Protein AF-A0A8X6JIN6-F1 (afdb_monomer)

pLDDT: mean 81.56, std 18.39, range [46.5, 97.88]

Mean predicted aligned error: 9.0 Å

InterPro domains:
  IPR000277 Cys/Met metabolism, pyridoxal phosphate-dependent enzyme [PF01053] (43-89)
  IPR015421 Pyridoxal phosphate-dependent transferase, major domain [G3DSA:3.40.640.10] (3-90)
  IPR015424 Pyridoxal phosphate-dependent transferase [SSF53383] (4-90)

Foldseek 3Di:
DQDDLVVLLPPWLDDPVPCVPPDDDLDPDPPDPDRDPDDPCPQVSVFRSVCSNVVHPTGHDDPDPVRVVVVVVVVDDPPDDDDDDPDDDD

Secondary structure (DSSP, 8-state):
-PPPHHHHHHHTT--TTTTTS---------SSS------TTHHHHHHHHHHHHTT-S-----SSHHHHHHHHHTT--TT------SS---

Organism: Trichonephila clavata (NCBI:txid2740835)

Structure (mmCIF, N/CA/C/O backbone):
data_AF-A0A8X6JIN6-F1
#
_entry.id   AF-A0A8X6JIN6-F1
#
loop_
_atom_site.group_PDB
_atom_site.id
_atom_site.type_symbol
_atom_site.label_atom_id
_atom_site.label_alt_id
_atom_site.label_comp_id
_atom_site.label_asym_id
_atom_site.label_entity_id
_atom_site.label_seq_id
_atom_site.pdbx_PDB_ins_code
_atom_site.Cartn_x
_atom_site.Cartn_y
_atom_site.Cartn_z
_atom_site.occupancy
_atom_site.B_iso_or_equiv
_atom_site.auth_seq_id
_atom_site.auth_comp_id
_atom_site.auth_asym_id
_atom_site.auth_atom_id
_atom_site.pdbx_PDB_model_num
ATOM 1 N N . MET A 1 1 ? -17.104 -6.190 15.525 1.00 60.56 1 MET A N 1
ATOM 2 C CA . MET A 1 1 ? -18.000 -5.162 14.964 1.00 60.56 1 MET A CA 1
ATOM 3 C C . MET A 1 1 ? -17.247 -4.541 13.810 1.00 60.56 1 MET A C 1
ATOM 5 O O . MET A 1 1 ? -16.106 -4.150 14.020 1.00 60.56 1 MET A O 1
ATOM 9 N N . GLU A 1 2 ? -17.800 -4.580 12.605 1.00 80.31 2 GLU A N 1
ATOM 10 C CA . GLU A 1 2 ? -17.169 -3.957 11.441 1.00 80.31 2 GLU A CA 1
ATOM 11 C C . GLU A 1 2 ? -17.597 -2.489 11.409 1.00 80.31 2 GLU A C 1
ATOM 13 O O . GLU A 1 2 ? -18.788 -2.193 11.471 1.00 80.31 2 GLU A O 1
ATOM 18 N N . PHE A 1 3 ? -16.627 -1.578 11.430 1.00 88.94 3 PHE A N 1
ATOM 19 C CA . PHE A 1 3 ? -16.889 -0.141 11.387 1.00 88.94 3 PHE A CA 1
ATOM 20 C C . PHE A 1 3 ? -17.020 0.331 9.938 1.00 88.94 3 PHE 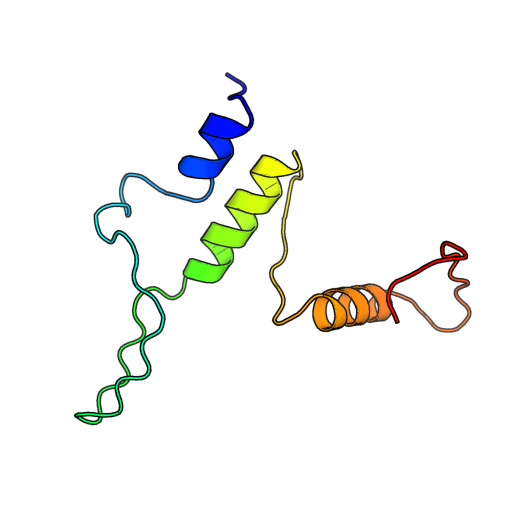A C 1
ATOM 22 O O . PHE A 1 3 ? -16.333 -0.193 9.058 1.00 88.94 3 PHE A O 1
ATOM 29 N N . GLU A 1 4 ? -17.854 1.343 9.700 1.00 93.94 4 GLU A N 1
ATOM 30 C CA . GLU A 1 4 ? -18.008 1.971 8.384 1.00 93.94 4 GLU A CA 1
ATOM 31 C C . GLU A 1 4 ? -16.744 2.734 7.955 1.00 93.94 4 GLU A C 1
ATOM 33 O O . GLU A 1 4 ? -15.908 3.105 8.786 1.00 93.94 4 GLU A O 1
ATOM 38 N N . PHE A 1 5 ? -16.611 2.980 6.646 1.00 95.19 5 PHE A N 1
ATOM 39 C CA . PHE A 1 5 ? -15.437 3.620 6.040 1.00 95.19 5 PHE A CA 1
ATOM 40 C C . PHE A 1 5 ? -15.052 4.930 6.739 1.00 95.19 5 PHE A C 1
ATOM 42 O O . PHE A 1 5 ? -13.893 5.112 7.100 1.00 95.19 5 PHE A O 1
ATOM 49 N N . GLU A 1 6 ? -16.025 5.807 6.996 1.00 96.19 6 GLU A N 1
ATOM 50 C CA . GLU A 1 6 ? -15.807 7.118 7.623 1.00 96.19 6 GLU A CA 1
ATOM 51 C C . GLU A 1 6 ? -15.175 6.995 9.015 1.00 96.19 6 GLU A C 1
ATOM 53 O O . GLU A 1 6 ? -14.239 7.717 9.354 1.00 96.19 6 GLU A O 1
ATOM 58 N N . THR A 1 7 ? -15.628 6.017 9.807 1.00 94.38 7 THR A N 1
ATOM 59 C CA . THR A 1 7 ? -15.063 5.745 11.137 1.00 94.38 7 THR A CA 1
ATOM 60 C C . THR A 1 7 ? -13.628 5.238 11.017 1.00 94.38 7 THR A C 1
ATOM 62 O O . THR A 1 7 ? -12.741 5.663 11.760 1.00 94.38 7 THR A O 1
ATOM 65 N N . ARG A 1 8 ? -13.370 4.342 10.058 1.00 92.94 8 ARG A N 1
ATOM 66 C CA . ARG A 1 8 ? -12.025 3.806 9.824 1.00 92.94 8 ARG A CA 1
ATOM 67 C C . ARG A 1 8 ? -11.068 4.888 9.321 1.00 92.94 8 ARG A C 1
ATOM 69 O O . ARG A 1 8 ? -9.928 4.909 9.772 1.00 92.94 8 ARG A O 1
ATOM 76 N N . ALA A 1 9 ? -11.516 5.814 8.478 1.00 91.81 9 ALA A N 1
ATOM 77 C CA . ALA A 1 9 ? -10.679 6.888 7.935 1.00 91.81 9 ALA A CA 1
ATOM 78 C C . ALA A 1 9 ? -10.092 7.804 9.016 1.00 91.81 9 ALA A C 1
ATOM 80 O O . ALA A 1 9 ? -8.994 8.324 8.846 1.00 91.81 9 ALA A O 1
ATOM 81 N N . VAL A 1 10 ? -10.801 7.969 10.136 1.00 89.75 10 VAL A N 1
ATOM 82 C CA . VAL A 1 10 ? -10.362 8.826 11.246 1.00 89.75 10 VAL A CA 1
ATOM 83 C C . VAL A 1 10 ? -9.603 8.044 12.319 1.00 89.75 10 VAL A C 1
ATOM 85 O O . VAL A 1 10 ? -8.682 8.579 12.932 1.00 89.75 10 VAL A O 1
ATOM 88 N N . HIS A 1 11 ? -9.986 6.791 12.577 1.00 87.81 11 HIS A N 1
ATOM 89 C CA . HIS A 1 11 ? -9.513 6.061 13.758 1.00 87.81 11 HIS A CA 1
ATOM 90 C C . HIS A 1 11 ? -8.580 4.886 13.461 1.00 87.81 11 HIS A C 1
ATOM 92 O O . HIS A 1 11 ? -7.927 4.387 14.377 1.00 87.81 11 HIS A O 1
ATOM 98 N N . SER A 1 12 ? -8.518 4.398 12.222 1.00 87.19 12 SER A N 1
ATOM 99 C CA . SER A 1 12 ? -7.680 3.240 11.906 1.00 87.19 12 SER A CA 1
ATOM 100 C C . SER A 1 12 ? -6.196 3.607 11.835 1.00 87.19 12 SER A C 1
ATOM 102 O O . SER A 1 12 ? -5.822 4.704 11.438 1.00 87.19 12 SER A O 1
ATOM 104 N N . GLY A 1 13 ? -5.336 2.680 12.265 1.00 80.62 13 GLY A N 1
ATOM 105 C CA . GLY A 1 13 ? -3.887 2.900 12.341 1.00 80.62 13 GLY A CA 1
ATOM 106 C C . GLY A 1 13 ? -3.418 3.669 13.581 1.00 80.62 13 GLY A C 1
ATOM 107 O O . GLY A 1 13 ? -2.244 3.556 13.935 1.00 80.62 13 GLY A O 1
ATOM 108 N N . GLU A 1 14 ? -4.322 4.353 14.282 1.00 80.12 14 GLU A N 1
ATOM 109 C CA . GLU A 1 14 ? -4.045 5.039 15.543 1.00 80.12 14 GLU A CA 1
ATOM 110 C C . GLU A 1 14 ? -4.215 4.104 16.748 1.00 80.12 14 GLU A C 1
ATOM 112 O O . GLU A 1 14 ? -5.168 3.328 16.836 1.00 80.12 14 GLU A O 1
ATOM 117 N N . ASP A 1 15 ? -3.298 4.196 17.712 1.00 71.44 15 ASP A N 1
ATOM 118 C CA . ASP A 1 15 ? -3.441 3.545 19.016 1.00 71.44 15 ASP A CA 1
ATOM 119 C C . ASP A 1 15 ? -3.791 4.616 20.064 1.00 71.44 15 ASP A C 1
ATOM 121 O O . ASP A 1 15 ? -2.954 5.489 20.336 1.00 71.44 15 ASP A O 1
ATOM 125 N N . PRO A 1 16 ? -4.984 4.557 20.691 1.00 67.19 16 PRO A N 1
ATOM 126 C CA . PRO A 1 16 ? -5.422 5.508 21.710 1.00 67.19 16 PRO A CA 1
ATOM 127 C C . PRO A 1 16 ? -4.422 5.698 22.855 1.00 67.19 16 PRO A C 1
ATOM 129 O O . PRO A 1 16 ? -4.311 6.805 23.384 1.00 67.19 16 PRO A O 1
ATOM 132 N N . SER A 1 17 ? -3.660 4.658 23.213 1.00 66.50 17 SER A N 1
ATOM 133 C CA . SER A 1 17 ? -2.639 4.721 24.268 1.00 66.50 17 SER A CA 1
ATOM 134 C C . SER A 1 17 ? -1.435 5.591 23.878 1.00 66.50 17 SER A C 1
ATOM 136 O O . SER A 1 17 ? -0.807 6.208 24.738 1.00 66.50 17 SER A O 1
ATOM 138 N N . THR A 1 18 ? -1.176 5.719 22.574 1.00 61.75 18 THR A N 1
ATOM 139 C CA . THR A 1 18 ? -0.122 6.561 21.982 1.00 61.75 18 THR A CA 1
ATOM 140 C C . THR A 1 18 ? -0.649 7.900 21.448 1.00 61.75 18 THR A C 1
ATOM 142 O O . THR A 1 18 ? 0.130 8.809 21.162 1.00 61.75 18 THR A O 1
ATOM 145 N N . SER A 1 19 ? -1.977 8.054 21.374 1.00 53.34 19 SER A N 1
ATOM 146 C CA . SER A 1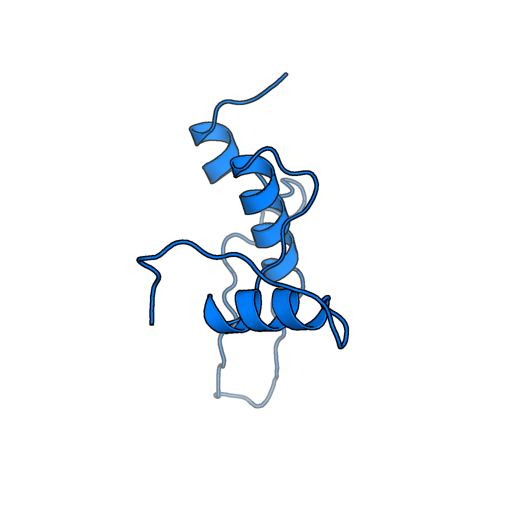 19 ? -2.678 9.159 20.701 1.00 53.34 19 SER A CA 1
ATOM 147 C C . SER A 1 19 ? -2.495 10.546 21.326 1.00 53.34 19 SER A C 1
ATOM 149 O O . SER A 1 19 ? -2.875 11.534 20.711 1.00 53.34 19 SER A O 1
ATOM 151 N N . LYS A 1 20 ? -1.881 10.672 22.514 1.00 51.81 20 LYS A N 1
ATOM 152 C CA . LYS A 1 20 ? -1.563 11.984 23.121 1.00 51.81 20 LYS A CA 1
ATOM 153 C C . LYS A 1 20 ? -0.480 12.768 22.361 1.00 51.81 20 LYS A C 1
ATOM 155 O O . LYS A 1 20 ? -0.216 13.918 22.696 1.00 51.81 20 LYS A O 1
ATOM 160 N N . LEU A 1 21 ? 0.134 12.161 21.349 1.00 54.22 21 LEU A N 1
ATOM 161 C CA . LEU A 1 21 ? 1.119 12.762 20.451 1.00 54.22 21 LEU A CA 1
ATOM 162 C C . LEU A 1 21 ? 0.475 13.038 19.081 1.00 54.22 21 LEU A C 1
ATOM 164 O O . LEU A 1 21 ? 0.940 12.547 18.057 1.00 54.22 21 LEU A O 1
ATOM 168 N N . GLN A 1 22 ? -0.642 13.768 19.065 1.00 51.47 22 GLN A N 1
ATOM 169 C CA . GLN A 1 22 ? -1.365 14.088 17.831 1.00 51.47 22 GLN A CA 1
ATOM 170 C C . GLN A 1 22 ? -0.473 14.936 16.908 1.00 51.47 22 GLN A C 1
ATOM 172 O O . GLN A 1 22 ? -0.078 16.040 17.271 1.00 51.47 22 GLN A O 1
ATOM 177 N N . ASN A 1 23 ? -0.175 14.417 15.715 1.00 50.19 23 ASN A N 1
ATOM 178 C CA . ASN A 1 23 ? 0.493 15.103 14.602 1.00 50.19 23 ASN A CA 1
ATOM 179 C C . ASN A 1 23 ? 1.928 15.575 14.872 1.00 50.19 23 ASN A C 1
ATOM 181 O O . ASN A 1 23 ? 2.183 16.768 15.038 1.00 50.19 23 ASN A O 1
ATOM 185 N N . ARG A 1 24 ? 2.907 14.666 14.824 1.00 50.91 24 ARG A N 1
ATOM 186 C CA . ARG A 1 24 ? 4.307 15.085 14.679 1.00 50.91 24 ARG A CA 1
ATOM 187 C C . ARG A 1 24 ? 4.831 14.677 13.308 1.00 50.91 24 ARG A C 1
ATOM 189 O O . ARG A 1 24 ? 5.250 13.551 13.071 1.00 50.91 24 ARG A O 1
ATOM 196 N N . SER A 1 25 ? 4.727 15.628 12.388 1.00 53.53 25 SER A N 1
ATOM 197 C CA . SER A 1 25 ? 5.452 15.666 11.125 1.00 53.53 25 SER A CA 1
ATOM 198 C C . SER A 1 25 ? 6.960 15.590 11.381 1.00 53.53 25 SER A C 1
ATOM 200 O O . SER A 1 25 ? 7.456 16.087 12.394 1.00 53.53 25 SER A O 1
ATOM 202 N N . ILE A 1 26 ? 7.698 15.000 10.438 1.00 54.44 26 ILE A N 1
ATOM 203 C CA . ILE A 1 26 ? 9.155 15.134 10.386 1.00 54.44 26 ILE A CA 1
ATOM 204 C C . ILE A 1 26 ? 9.434 16.600 10.049 1.00 54.44 26 ILE A C 1
ATOM 206 O O . ILE A 1 26 ? 9.253 17.025 8.909 1.00 54.44 26 ILE A O 1
ATOM 210 N N . VAL A 1 27 ? 9.811 17.388 11.050 1.00 52.03 27 VAL A N 1
ATOM 211 C CA . VAL A 1 27 ? 10.335 18.736 10.841 1.00 52.03 27 VAL A CA 1
ATOM 212 C C . VAL A 1 27 ? 11.848 18.598 10.734 1.00 52.03 27 VAL A C 1
ATOM 214 O O . VAL A 1 27 ? 12.498 18.189 11.692 1.00 52.03 27 VAL A O 1
ATOM 217 N N . TYR A 1 28 ? 12.406 18.914 9.565 1.00 50.53 28 TYR A N 1
ATOM 218 C CA . TYR A 1 28 ? 13.817 19.276 9.476 1.00 50.53 28 TYR A CA 1
ATOM 219 C C . TYR A 1 28 ? 13.943 20.664 10.093 1.00 50.53 28 TYR A C 1
ATOM 221 O O . TYR A 1 28 ? 13.724 21.661 9.410 1.00 50.53 28 TYR A O 1
ATOM 229 N N . ASP A 1 29 ? 14.208 20.725 11.394 1.00 46.50 29 ASP A N 1
ATOM 230 C CA . ASP A 1 29 ? 14.556 21.987 12.030 1.00 46.50 29 ASP A CA 1
ATOM 231 C C . ASP A 1 29 ? 16.076 22.130 11.960 1.00 46.50 29 ASP A C 1
ATOM 233 O O . ASP A 1 29 ? 16.818 21.383 12.593 1.00 46.50 29 ASP A O 1
ATOM 237 N N . SER A 1 30 ? 16.551 23.021 11.093 1.00 53.56 30 SER A N 1
ATOM 238 C CA . SER A 1 30 ? 17.976 23.312 10.909 1.00 53.56 30 SER A CA 1
ATOM 239 C C . SER A 1 30 ? 18.485 24.388 11.876 1.00 53.56 30 SER A C 1
ATOM 241 O O . SER A 1 30 ? 19.467 25.066 11.584 1.00 53.56 30 SER A O 1
ATOM 243 N N . PHE A 1 31 ? 17.824 24.564 13.018 1.00 54.22 31 PHE A N 1
ATOM 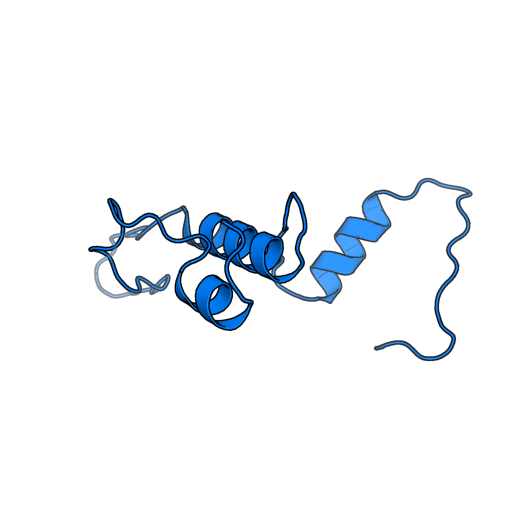244 C CA . PHE A 1 31 ? 18.281 25.415 14.107 1.00 54.22 31 PHE A CA 1
ATOM 245 C C . PHE A 1 31 ? 18.597 24.500 15.307 1.00 54.22 31 PHE A C 1
ATOM 247 O O . PHE A 1 31 ? 17.699 23.839 15.813 1.00 54.22 31 PHE A O 1
ATOM 254 N N . ASP A 1 32 ? 19.868 24.447 15.730 1.00 49.84 32 ASP A N 1
ATOM 255 C CA . ASP A 1 32 ? 20.397 23.778 16.946 1.00 49.84 32 ASP A CA 1
ATOM 256 C C . ASP A 1 32 ? 20.891 22.308 16.918 1.00 49.84 32 ASP A C 1
ATOM 258 O O . ASP A 1 32 ? 20.938 21.673 17.966 1.00 49.84 32 ASP A O 1
ATOM 262 N N . ASP A 1 33 ? 21.383 21.774 15.789 1.00 55.53 33 ASP A N 1
ATOM 263 C CA . ASP A 1 33 ? 22.279 20.580 15.743 1.00 55.53 33 ASP A CA 1
ATOM 264 C C . ASP A 1 33 ? 21.770 19.270 16.422 1.00 55.53 33 ASP A C 1
ATOM 266 O O . ASP A 1 33 ? 22.481 18.264 16.477 1.00 55.53 33 ASP A O 1
ATOM 270 N N . GLU A 1 34 ? 20.517 19.217 16.889 1.00 54.34 34 GLU A N 1
ATOM 271 C CA . GLU A 1 34 ? 19.864 18.025 17.439 1.00 54.34 34 GLU A CA 1
ATOM 272 C C . GLU A 1 34 ? 18.853 17.449 16.438 1.00 54.34 34 GLU A C 1
ATOM 274 O O . GLU A 1 34 ? 17.709 17.894 16.321 1.00 54.34 34 GLU A O 1
ATOM 279 N N . LEU A 1 35 ? 19.245 16.370 15.756 1.00 50.09 35 LEU A N 1
ATOM 280 C CA . LEU A 1 35 ? 18.332 15.520 14.988 1.00 50.09 35 LEU A CA 1
ATOM 281 C C . LEU A 1 35 ? 17.335 14.831 15.931 1.00 50.09 35 LEU A C 1
ATOM 283 O O . LEU A 1 35 ? 17.588 13.749 16.465 1.00 50.09 35 LEU A O 1
ATOM 287 N N . ARG A 1 36 ? 16.162 15.435 16.124 1.00 49.09 36 ARG A N 1
ATOM 288 C CA . ARG A 1 36 ? 15.054 14.794 16.836 1.00 49.09 36 ARG A CA 1
ATOM 289 C C . ARG A 1 36 ? 14.177 14.020 15.860 1.00 49.09 36 ARG A C 1
ATOM 291 O O . ARG A 1 36 ? 13.310 14.582 15.199 1.00 49.09 36 ARG A O 1
ATOM 298 N N . VAL A 1 37 ? 14.368 12.700 15.819 1.00 51.22 37 VAL A N 1
ATOM 299 C CA . VAL A 1 37 ? 13.394 11.779 15.217 1.00 51.22 37 VAL A CA 1
ATOM 300 C C . VAL A 1 37 ? 12.167 11.768 16.108 1.00 51.22 37 VAL A C 1
ATOM 302 O O . VAL A 1 37 ? 12.151 11.177 17.188 1.00 51.22 37 VAL A O 1
ATOM 305 N N . ILE A 1 38 ? 11.136 12.463 15.665 1.00 52.78 38 ILE A N 1
ATOM 306 C CA . ILE A 1 38 ? 9.878 12.507 16.373 1.00 52.78 38 ILE A CA 1
ATOM 307 C C . ILE A 1 38 ? 8.932 11.508 15.695 1.00 52.78 38 ILE A C 1
ATOM 309 O O . ILE A 1 38 ? 8.416 11.764 14.617 1.00 52.78 38 ILE A O 1
ATOM 313 N N . ASP A 1 39 ? 8.747 10.373 16.369 1.00 56.34 39 ASP A N 1
ATOM 314 C CA . ASP A 1 39 ? 7.876 9.235 16.034 1.00 56.34 39 ASP A CA 1
ATOM 315 C C . ASP A 1 39 ? 8.259 8.443 14.760 1.00 56.34 39 ASP A C 1
ATOM 317 O O . ASP A 1 39 ? 7.795 8.693 13.650 1.00 56.34 39 ASP A O 1
ATOM 321 N N . GLY A 1 40 ? 9.098 7.41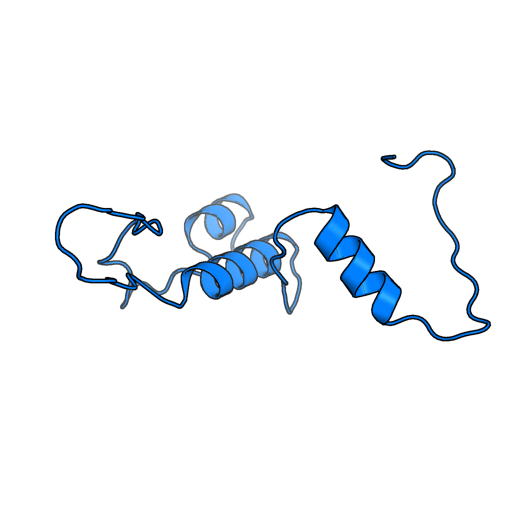2 14.932 1.00 57.66 40 GLY A N 1
ATOM 322 C CA . GLY A 1 40 ? 9.565 6.521 13.857 1.00 57.66 40 GLY A CA 1
ATOM 323 C C . GLY A 1 40 ? 8.498 5.598 13.246 1.00 57.66 40 GLY A C 1
ATOM 324 O O . GLY A 1 40 ? 8.823 4.807 12.363 1.00 57.66 40 GLY A O 1
ATOM 325 N N . ASN A 1 41 ? 7.237 5.688 13.686 1.00 70.75 41 ASN A N 1
ATOM 326 C CA . ASN A 1 41 ? 6.162 4.774 13.283 1.00 70.75 41 ASN A CA 1
ATOM 327 C C . ASN A 1 41 ? 5.094 5.410 12.376 1.00 70.75 41 ASN A C 1
ATOM 329 O O . ASN A 1 41 ? 4.146 4.724 11.990 1.00 70.75 41 ASN A O 1
ATOM 333 N N . SER A 1 42 ? 5.234 6.682 11.987 1.00 79.06 42 SER A N 1
ATOM 334 C CA . SER A 1 42 ? 4.248 7.398 11.155 1.00 79.06 42 SER A CA 1
ATOM 335 C C . SER A 1 42 ? 3.922 6.677 9.839 1.00 79.06 42 SER A C 1
ATOM 337 O O . SER A 1 42 ? 2.762 6.617 9.435 1.00 79.06 42 SER A O 1
ATOM 339 N N . LYS A 1 43 ? 4.918 6.034 9.213 1.00 84.62 43 LYS A N 1
ATOM 340 C CA . LYS A 1 43 ? 4.710 5.191 8.023 1.00 84.62 43 LYS A CA 1
ATOM 341 C C . LYS A 1 43 ? 3.804 3.987 8.318 1.00 84.62 43 LYS A C 1
ATOM 343 O O . LYS A 1 43 ? 2.845 3.759 7.593 1.00 84.62 43 LYS A O 1
ATOM 348 N N . GLN A 1 44 ? 4.071 3.254 9.398 1.00 86.94 44 GLN A N 1
ATOM 349 C CA . GLN A 1 44 ? 3.306 2.055 9.765 1.00 86.94 44 GLN A CA 1
ATOM 350 C C . GLN A 1 44 ? 1.857 2.379 10.146 1.00 86.94 44 GLN A C 1
ATOM 352 O O . GLN A 1 44 ? 0.956 1.584 9.881 1.00 86.94 44 GLN A O 1
ATOM 357 N N . LYS A 1 45 ? 1.620 3.536 10.780 1.00 88.00 45 LYS A N 1
ATOM 358 C CA . LYS A 1 45 ? 0.265 4.021 11.084 1.00 88.00 45 LYS A CA 1
ATOM 359 C C . LYS A 1 45 ? -0.527 4.253 9.796 1.00 88.00 45 LYS A C 1
ATOM 361 O O . LYS A 1 45 ? -1.627 3.720 9.660 1.00 88.00 45 LYS A O 1
ATOM 366 N N . LEU A 1 46 ? 0.070 4.952 8.825 1.00 90.12 46 LEU A N 1
ATOM 367 C CA . LEU A 1 46 ? -0.541 5.181 7.513 1.00 90.12 46 LEU A CA 1
ATOM 368 C C . LEU A 1 46 ? -0.804 3.864 6.769 1.00 90.12 46 LEU A C 1
ATOM 370 O O . LEU A 1 46 ? -1.903 3.653 6.269 1.00 90.12 46 LEU A O 1
ATOM 374 N N . GLU A 1 47 ? 0.165 2.949 6.757 1.00 93.75 47 GLU A N 1
ATOM 375 C CA . GLU A 1 47 ? 0.024 1.624 6.139 1.00 93.75 47 GLU A CA 1
ATOM 376 C C . GLU A 1 47 ? -1.154 0.828 6.714 1.00 93.75 47 GLU A C 1
ATOM 378 O O . GLU A 1 47 ? -1.940 0.255 5.959 1.00 93.75 47 GLU A O 1
ATOM 383 N N . LYS A 1 48 ? -1.322 0.832 8.043 1.00 93.25 48 LYS A N 1
ATOM 384 C CA . LYS A 1 48 ? -2.465 0.195 8.716 1.00 93.25 48 LYS A CA 1
ATOM 385 C C . LYS A 1 48 ? -3.788 0.883 8.390 1.00 93.25 48 LYS A C 1
ATOM 387 O O . LYS A 1 48 ? -4.789 0.192 8.214 1.00 93.25 48 LYS A O 1
ATOM 392 N N . CYS A 1 49 ? -3.795 2.214 8.330 1.00 93.38 49 CYS A N 1
ATOM 393 C CA . CYS A 1 49 ? -4.988 2.983 7.996 1.00 93.38 49 CYS A CA 1
ATOM 394 C C . CYS A 1 49 ? -5.476 2.650 6.581 1.00 93.38 49 CYS A C 1
ATOM 396 O O . CYS A 1 49 ? -6.600 2.182 6.411 1.00 93.38 49 CYS A O 1
ATOM 398 N N . ILE A 1 50 ? -4.596 2.763 5.579 1.00 95.75 50 ILE A N 1
ATOM 399 C CA . ILE A 1 50 ? -4.924 2.443 4.183 1.00 95.75 50 ILE A CA 1
ATOM 400 C C . ILE A 1 50 ? -5.362 0.981 4.033 1.00 95.75 50 ILE A C 1
ATOM 402 O O . ILE A 1 50 ? -6.377 0.718 3.393 1.00 95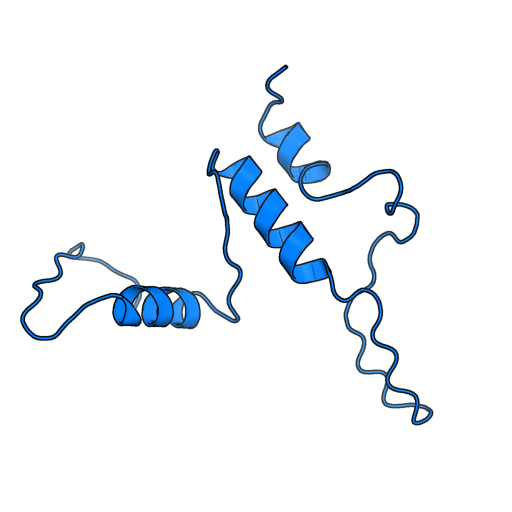.75 50 ILE A O 1
ATOM 406 N N . ALA A 1 51 ? -4.674 0.030 4.678 1.00 96.25 51 ALA A N 1
ATOM 407 C CA . ALA A 1 51 ? -5.085 -1.375 4.652 1.00 96.25 51 ALA A CA 1
ATOM 408 C C . ALA A 1 51 ? -6.511 -1.572 5.196 1.00 96.25 51 ALA A C 1
ATOM 410 O O . ALA A 1 51 ? -7.321 -2.272 4.596 1.00 96.25 51 ALA A O 1
ATOM 411 N N . SER A 1 52 ? -6.843 -0.908 6.306 1.00 95.62 52 SER A N 1
ATOM 412 C CA . SER A 1 52 ? -8.183 -0.931 6.899 1.00 95.62 52 SER A CA 1
ATOM 413 C C . SER A 1 52 ? -9.246 -0.293 5.992 1.00 95.62 52 SER A C 1
ATOM 415 O O . SER A 1 52 ? -10.384 -0.765 5.946 1.00 95.62 52 SER A O 1
ATOM 417 N N . LEU A 1 53 ? -8.908 0.769 5.258 1.00 95.88 53 LEU A N 1
ATOM 418 C CA . LEU A 1 53 ? -9.831 1.413 4.319 1.00 95.88 53 LEU A CA 1
ATOM 419 C C . LEU A 1 53 ? -10.170 0.511 3.131 1.00 95.88 53 LEU A C 1
ATOM 421 O O . LEU A 1 53 ? -11.350 0.350 2.827 1.00 95.88 53 LEU A O 1
ATOM 425 N N . GLU A 1 54 ? -9.162 -0.144 2.561 1.00 96.81 54 GLU A N 1
ATOM 426 C CA . GLU A 1 54 ? -9.275 -1.047 1.406 1.00 96.81 54 GLU A CA 1
ATOM 427 C C . GLU A 1 54 ? -9.730 -2.472 1.772 1.00 96.81 54 GLU A C 1
ATOM 429 O O . GLU A 1 54 ? -9.744 -3.361 0.924 1.00 96.81 54 GLU A O 1
ATOM 434 N N . HIS A 1 55 ? -10.066 -2.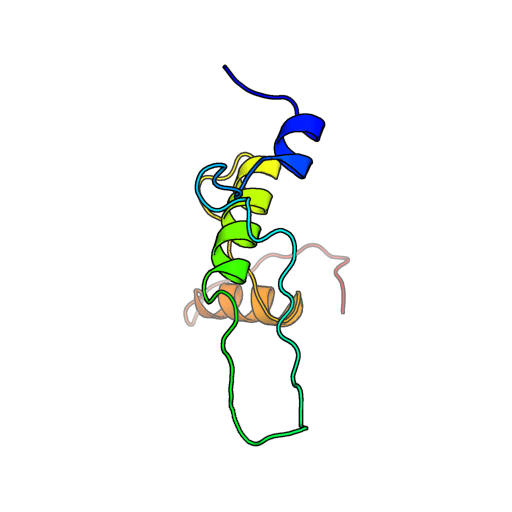731 3.043 1.00 94.81 55 HIS A N 1
ATOM 435 C CA . HIS A 1 55 ? -10.342 -4.081 3.560 1.00 94.81 55 HIS A CA 1
ATOM 436 C C . HIS A 1 55 ? -9.206 -5.091 3.282 1.00 94.81 55 HIS A C 1
ATOM 438 O O . HIS A 1 55 ? -9.424 -6.299 3.164 1.00 94.81 55 HIS A O 1
ATOM 444 N N . ALA A 1 56 ? -7.970 -4.603 3.198 1.00 96.25 56 ALA A N 1
ATOM 445 C CA . ALA A 1 56 ? -6.779 -5.396 2.960 1.00 96.25 56 ALA A CA 1
ATOM 446 C C . ALA A 1 56 ? -6.126 -5.841 4.276 1.00 96.25 56 ALA A C 1
ATOM 448 O O . ALA A 1 56 ? -6.229 -5.200 5.322 1.00 96.25 56 ALA A O 1
ATOM 449 N N . LYS A 1 57 ? -5.379 -6.948 4.218 1.00 95.94 57 LYS A N 1
ATOM 450 C CA . LYS A 1 57 ? -4.610 -7.442 5.372 1.00 95.94 57 LYS A CA 1
ATOM 451 C C . LYS A 1 57 ? -3.367 -6.590 5.657 1.00 95.94 57 LYS A C 1
ATOM 453 O O . LYS A 1 57 ? -2.944 -6.487 6.806 1.00 95.94 57 LYS A O 1
ATOM 458 N N . TYR A 1 58 ? -2.776 -6.014 4.611 1.00 96.25 58 TYR A N 1
ATOM 459 C CA . TYR A 1 58 ? -1.545 -5.231 4.666 1.00 96.25 58 TYR A CA 1
ATOM 460 C C . TYR A 1 58 ? -1.629 -4.049 3.697 1.00 96.25 58 TYR A C 1
ATOM 462 O O . TYR A 1 58 ? -2.339 -4.120 2.697 1.00 96.25 58 TYR A O 1
ATOM 470 N N . GLY A 1 59 ? -0.865 -2.997 3.985 1.00 95.31 59 GLY A N 1
ATOM 471 C CA . GLY A 1 59 ? -0.658 -1.843 3.116 1.00 95.31 59 GLY A CA 1
ATOM 472 C C . GLY A 1 59 ? 0.817 -1.451 3.147 1.00 95.31 59 GLY A C 1
ATOM 473 O O . GLY A 1 59 ? 1.484 -1.671 4.157 1.00 95.31 59 GLY A O 1
ATOM 474 N N . LEU A 1 60 ? 1.333 -0.912 2.043 1.00 95.94 60 LEU A N 1
ATOM 475 C CA . LEU A 1 60 ? 2.726 -0.481 1.919 1.00 95.94 60 LEU A CA 1
ATOM 476 C C . LEU A 1 60 ? 2.774 0.952 1.396 1.00 95.94 60 LEU A C 1
ATOM 478 O O . LEU A 1 60 ? 2.172 1.265 0.370 1.00 95.94 60 LEU A O 1
ATOM 482 N N . CYS A 1 61 ? 3.501 1.818 2.099 1.00 93.81 61 CYS A N 1
ATOM 483 C CA . CYS A 1 61 ? 3.672 3.215 1.715 1.00 93.81 61 CYS A CA 1
ATOM 484 C C . CYS A 1 61 ? 5.026 3.442 1.036 1.00 93.81 61 CYS A C 1
ATOM 486 O O . CYS A 1 61 ? 6.088 3.108 1.577 1.00 93.81 61 CYS A O 1
ATOM 488 N N . TYR A 1 62 ? 4.972 4.080 -0.130 1.00 95.00 62 TYR A N 1
ATOM 489 C CA . TYR A 1 62 ? 6.120 4.427 -0.962 1.00 95.00 62 TYR A CA 1
ATOM 490 C C . TYR A 1 62 ? 6.243 5.944 -1.113 1.00 95.00 62 TYR A C 1
ATOM 492 O O . TYR A 1 62 ? 5.314 6.689 -0.812 1.00 95.00 62 TYR A O 1
ATOM 500 N N . SER A 1 63 ? 7.399 6.408 -1.588 1.00 93.88 63 SER A N 1
ATOM 501 C CA . SER A 1 63 ? 7.656 7.833 -1.830 1.00 93.88 63 SER A CA 1
ATOM 502 C C . SER A 1 63 ? 6.826 8.416 -2.980 1.00 93.88 63 SER A C 1
ATOM 504 O O . SER A 1 63 ? 6.627 9.626 -3.033 1.00 93.88 63 SER A O 1
ATOM 506 N N . SER A 1 64 ? 6.350 7.577 -3.905 1.00 95.75 64 SER A N 1
ATOM 507 C CA . SER A 1 64 ? 5.468 7.955 -5.011 1.00 95.75 64 SER A CA 1
ATOM 508 C C . SER A 1 64 ? 4.715 6.739 -5.559 1.00 95.75 64 SER A C 1
ATOM 510 O O . SER A 1 64 ? 5.085 5.594 -5.287 1.00 95.75 64 SER A O 1
ATOM 512 N N . GLY A 1 65 ? 3.695 6.983 -6.391 1.00 94.81 65 GLY A N 1
ATOM 513 C CA . GLY A 1 65 ? 3.019 5.919 -7.144 1.00 94.81 65 GLY A CA 1
ATOM 514 C C . GLY A 1 65 ? 3.965 5.162 -8.085 1.00 94.81 65 GLY A C 1
ATOM 515 O O . GLY A 1 65 ? 3.872 3.944 -8.198 1.00 94.81 65 GLY A O 1
ATOM 516 N N . MET A 1 66 ? 4.950 5.851 -8.675 1.00 96.50 66 MET A N 1
ATOM 517 C CA . MET A 1 66 ? 5.972 5.209 -9.511 1.00 96.50 66 MET A CA 1
ATOM 518 C C . MET A 1 66 ? 6.901 4.308 -8.698 1.00 96.50 66 MET A C 1
ATOM 520 O O . MET A 1 66 ? 7.219 3.214 -9.144 1.00 96.50 66 MET A O 1
ATOM 524 N N . ALA A 1 67 ? 7.297 4.711 -7.485 1.00 97.56 67 ALA A N 1
ATOM 525 C CA . ALA A 1 67 ? 8.093 3.853 -6.605 1.00 97.56 67 ALA A CA 1
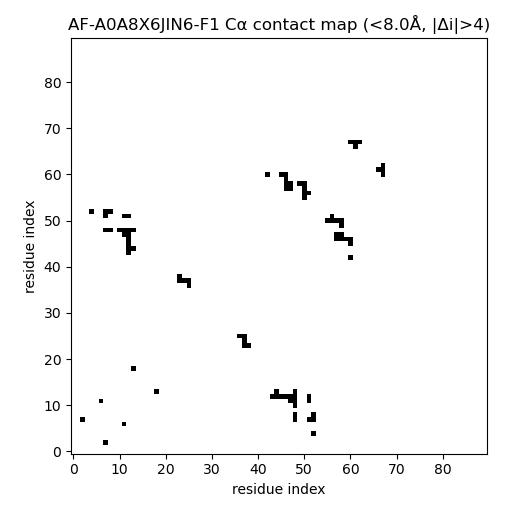ATOM 526 C C . ALA A 1 67 ? 7.315 2.601 -6.162 1.00 97.56 67 ALA A C 1
ATOM 528 O O . ALA A 1 67 ? 7.902 1.519 -6.065 1.00 97.56 67 ALA A O 1
ATOM 529 N N . ALA A 1 68 ? 6.001 2.730 -5.939 1.00 97.25 68 ALA A N 1
ATOM 530 C CA . ALA A 1 68 ? 5.128 1.589 -5.682 1.00 97.25 68 ALA A CA 1
ATOM 531 C C . ALA A 1 68 ? 5.091 0.636 -6.888 1.00 97.25 68 ALA A C 1
ATOM 533 O O . ALA A 1 68 ? 5.353 -0.553 -6.722 1.00 97.25 68 ALA A O 1
ATOM 534 N N . MET A 1 69 ? 4.867 1.155 -8.102 1.00 96.62 69 MET A N 1
ATOM 535 C CA . MET A 1 69 ? 4.850 0.325 -9.312 1.00 96.62 69 MET A CA 1
ATOM 536 C C . MET A 1 69 ? 6.194 -0.335 -9.600 1.00 96.62 69 MET A C 1
ATOM 538 O O . MET A 1 69 ? 6.222 -1.533 -9.849 1.00 96.62 69 MET A O 1
ATOM 542 N N . THR A 1 70 ? 7.311 0.384 -9.476 1.00 96.94 70 THR A N 1
ATOM 543 C CA . THR A 1 70 ? 8.646 -0.217 -9.611 1.00 96.94 70 THR A CA 1
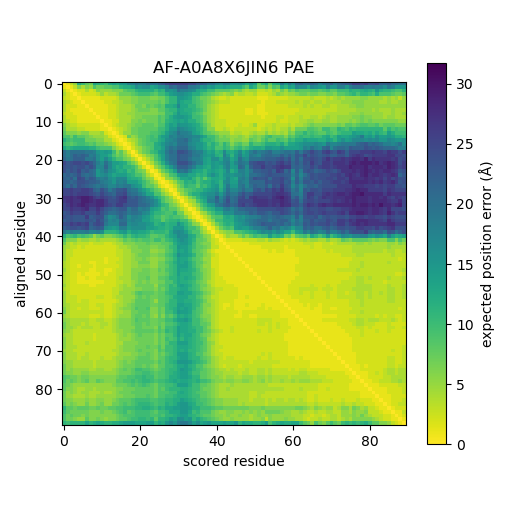ATOM 544 C C . THR A 1 70 ? 8.843 -1.359 -8.619 1.00 96.94 70 THR A C 1
ATOM 546 O O . THR A 1 70 ? 9.354 -2.408 -8.996 1.00 96.94 70 THR A O 1
ATOM 549 N N . SER A 1 71 ? 8.402 -1.193 -7.369 1.00 97.88 71 SER A N 1
ATOM 550 C CA . SER A 1 71 ? 8.522 -2.245 -6.352 1.00 97.88 71 SER A CA 1
ATOM 551 C C . SER A 1 71 ? 7.699 -3.487 -6.699 1.00 97.88 71 SER A C 1
ATOM 553 O O . SER A 1 71 ? 8.162 -4.596 -6.455 1.00 97.88 71 SER A O 1
ATOM 555 N N . ILE A 1 72 ? 6.511 -3.312 -7.293 1.00 96.81 72 ILE A N 1
ATOM 556 C CA . ILE A 1 72 ? 5.694 -4.422 -7.806 1.00 96.81 72 ILE A CA 1
ATOM 557 C C . ILE A 1 72 ? 6.397 -5.090 -8.993 1.00 96.81 72 ILE A C 1
ATOM 559 O O . ILE A 1 72 ? 6.503 -6.311 -9.022 1.00 96.81 72 ILE A O 1
ATOM 563 N N . SER A 1 73 ? 6.932 -4.312 -9.936 1.00 96.00 73 SER A N 1
ATOM 564 C CA . SER A 1 73 ? 7.653 -4.845 -11.098 1.00 96.00 73 SER A CA 1
ATOM 565 C C . SER A 1 73 ? 8.908 -5.630 -10.715 1.00 96.00 73 SER A C 1
ATOM 567 O O . SER A 1 73 ? 9.276 -6.562 -11.415 1.00 96.00 73 SER A O 1
ATOM 569 N N . MET A 1 74 ? 9.551 -5.303 -9.591 1.00 97.62 74 MET A N 1
ATOM 570 C CA . MET A 1 74 ? 10.695 -6.062 -9.068 1.00 97.62 74 MET A CA 1
ATOM 571 C C . MET A 1 74 ? 10.324 -7.447 -8.507 1.00 97.62 74 MET A C 1
ATOM 573 O O . MET A 1 74 ? 11.222 -8.197 -8.137 1.00 97.62 74 MET A O 1
ATOM 577 N N . LEU A 1 75 ? 9.033 -7.788 -8.421 1.00 97.62 75 LEU A N 1
ATOM 578 C CA . LEU A 1 75 ? 8.568 -9.136 -8.069 1.00 97.62 75 LEU A CA 1
ATOM 579 C C . LEU A 1 75 ? 8.505 -10.082 -9.278 1.00 97.62 75 LEU A C 1
ATOM 581 O O . LEU A 1 75 ? 8.256 -11.268 -9.095 1.00 97.62 75 LEU A O 1
ATOM 585 N N . ILE A 1 76 ? 8.667 -9.545 -10.486 1.00 97.38 76 ILE A N 1
ATOM 586 C CA . ILE A 1 76 ? 8.536 -10.251 -11.762 1.00 97.38 76 ILE A CA 1
ATOM 587 C C . ILE A 1 76 ? 9.907 -10.805 -12.171 1.00 97.38 76 ILE A C 1
ATOM 589 O O . ILE A 1 76 ? 10.931 -10.157 -11.935 1.00 97.38 76 ILE A O 1
ATOM 593 N N . GLU A 1 77 ? 9.935 -11.984 -12.792 1.00 97.56 77 GLU A N 1
ATOM 594 C CA . GLU A 1 77 ? 11.164 -12.639 -13.247 1.00 97.56 77 GLU A CA 1
ATOM 595 C C . GLU A 1 77 ? 11.362 -12.533 -14.770 1.00 97.56 77 GLU A C 1
ATOM 597 O O . GLU A 1 77 ? 10.478 -12.126 -15.528 1.00 97.56 77 GLU A O 1
ATOM 602 N N . ASP A 1 78 ? 12.566 -12.874 -15.238 1.00 96.75 78 ASP A N 1
ATOM 603 C CA . ASP A 1 78 ? 12.858 -12.902 -16.672 1.00 96.75 78 ASP A CA 1
ATOM 604 C C . ASP A 1 78 ? 11.975 -13.934 -17.391 1.00 96.75 78 ASP A C 1
ATOM 606 O O . ASP A 1 78 ? 11.856 -15.084 -16.966 1.00 96.75 78 ASP A O 1
ATOM 610 N N . GLY A 1 79 ? 11.365 -13.516 -18.500 1.00 96.62 79 GLY A N 1
ATOM 611 C CA . GLY A 1 79 ? 10.428 -14.333 -19.274 1.00 96.62 79 GLY A CA 1
ATOM 612 C C . GLY A 1 79 ? 8.955 -14.217 -18.863 1.00 96.62 79 GLY A C 1
ATOM 613 O O . GLY A 1 79 ? 8.101 -14.713 -19.603 1.00 96.62 79 GLY A O 1
ATOM 614 N N . ASP A 1 80 ? 8.628 -13.534 -17.762 1.00 97.88 80 ASP A N 1
ATOM 615 C CA . ASP A 1 80 ? 7.237 -13.275 -17.382 1.00 97.88 80 ASP A CA 1
ATOM 616 C C . ASP A 1 80 ? 6.542 -12.310 -18.356 1.00 97.88 80 ASP A C 1
ATOM 618 O O . ASP A 1 80 ? 7.132 -11.374 -18.905 1.00 97.88 80 ASP A O 1
ATOM 622 N N . HIS A 1 81 ? 5.239 -12.518 -18.554 1.00 96.81 81 HIS A N 1
ATOM 623 C CA . HIS A 1 81 ? 4.403 -11.673 -19.402 1.00 96.81 81 HIS A CA 1
ATOM 624 C C . HIS A 1 81 ? 3.443 -10.825 -18.562 1.00 96.81 81 HIS A C 1
ATOM 626 O O . HIS A 1 81 ? 2.641 -11.357 -17.795 1.00 96.81 81 HIS A O 1
ATOM 632 N N . VAL A 1 82 ? 3.483 -9.504 -18.749 1.00 95.69 82 VAL A N 1
ATOM 633 C CA . VAL A 1 82 ? 2.635 -8.543 -18.028 1.00 95.69 82 VAL A CA 1
ATOM 634 C C . VAL A 1 82 ? 1.519 -8.042 -18.936 1.00 95.69 82 VAL A C 1
ATOM 636 O O . VAL A 1 82 ? 1.779 -7.546 -20.030 1.00 95.69 82 VAL A O 1
ATOM 639 N N . VAL A 1 83 ? 0.276 -8.121 -18.458 1.00 96.25 83 VAL A N 1
ATOM 640 C CA . VAL A 1 83 ? -0.902 -7.561 -19.133 1.00 96.25 83 VAL A CA 1
ATOM 641 C C . VAL A 1 83 ? -1.342 -6.298 -18.399 1.00 96.25 83 VAL A C 1
ATOM 643 O O . VAL A 1 83 ? -1.550 -6.325 -17.187 1.00 96.25 83 VAL A O 1
ATOM 646 N N . THR A 1 84 ? -1.512 -5.199 -19.131 1.00 94.75 84 THR A N 1
ATOM 647 C CA . THR A 1 84 ? -1.979 -3.913 -18.594 1.00 94.75 84 THR A CA 1
ATOM 648 C C . THR A 1 84 ? -3.221 -3.431 -19.337 1.00 94.75 84 THR A C 1
ATOM 650 O O . THR A 1 84 ? -3.546 -3.924 -20.417 1.00 94.75 84 THR A O 1
ATOM 653 N N . PHE A 1 85 ? -3.908 -2.438 -18.771 1.00 96.31 85 PHE A N 1
ATOM 654 C CA . PHE A 1 85 ? -4.937 -1.693 -19.496 1.00 96.31 85 PHE A CA 1
ATOM 655 C C . PHE A 1 85 ? -4.316 -0.887 -20.650 1.00 96.31 85 PHE A C 1
ATOM 657 O O . PHE A 1 85 ? -3.124 -0.574 -20.623 1.00 96.31 85 PHE A O 1
ATOM 664 N N . ASP A 1 86 ? -5.124 -0.566 -21.660 1.00 95.81 86 ASP A N 1
ATOM 665 C CA . ASP A 1 86 ? -4.718 0.199 -22.848 1.00 95.81 86 ASP A CA 1
ATOM 666 C C . ASP A 1 86 ? -4.433 1.676 -22.534 1.00 95.81 86 ASP A C 1
ATOM 668 O O . ASP A 1 86 ? -3.538 2.282 -23.119 1.00 95.81 86 ASP A O 1
ATOM 672 N N . SER A 1 87 ? -5.170 2.238 -21.577 1.00 95.12 87 SER A N 1
ATOM 673 C CA . SER A 1 87 ? -5.025 3.602 -21.081 1.00 95.12 87 SER A CA 1
ATOM 674 C C . SER A 1 87 ? -4.535 3.589 -19.636 1.00 95.12 87 SER A C 1
ATOM 676 O O . SER A 1 87 ? -5.292 3.293 -18.709 1.00 95.12 87 SER A O 1
ATOM 678 N N . VAL A 1 88 ? -3.273 3.964 -19.434 1.00 93.56 88 VAL A N 1
ATOM 679 C CA . VAL A 1 88 ? -2.629 4.073 -18.117 1.00 93.56 88 VAL A CA 1
ATOM 680 C C . VAL A 1 88 ? -1.974 5.442 -17.941 1.00 93.56 88 VAL A C 1
ATOM 682 O O . VAL A 1 88 ? -1.747 6.167 -18.907 1.00 93.56 88 VAL A O 1
ATOM 685 N N . TYR A 1 89 ? -1.672 5.801 -16.694 1.00 91.38 89 TYR A N 1
ATOM 686 C CA . TYR A 1 89 ? -0.827 6.955 -16.389 1.00 91.38 89 TYR A CA 1
ATOM 687 C C . TYR A 1 89 ? 0.582 6.758 -16.986 1.00 91.38 89 TYR A C 1
ATOM 689 O O . TYR A 1 89 ? 1.117 5.650 -16.917 1.00 91.38 89 TYR A O 1
ATOM 697 N N . HIS A 1 90 ? 1.148 7.820 -17.573 1.00 79.81 90 HIS A N 1
ATOM 698 C CA . HIS A 1 90 ? 2.457 7.826 -18.240 1.00 79.81 90 HIS A CA 1
ATOM 699 C C . HIS A 1 90 ? 3.584 8.328 -17.335 1.00 79.81 90 HIS A C 1
ATOM 701 O O . HIS A 1 90 ? 3.358 9.311 -16.592 1.00 79.81 90 HIS A O 1
#

Solvent-accessible surface area (backbone atoms only — not comparable to full-atom values): 6138 Å² total; per-residue (Å²): 134,90,76,56,66,74,58,38,75,75,51,42,45,63,52,80,93,63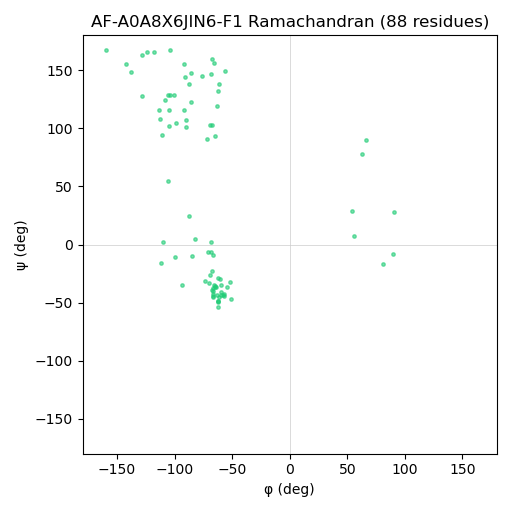,50,88,64,73,82,64,71,89,67,88,64,92,75,79,94,64,89,69,84,54,66,95,52,61,65,60,26,51,16,43,21,54,9,60,67,70,74,41,96,67,47,83,82,59,97,41,73,65,54,45,50,53,58,56,57,68,74,60,61,93,88,67,85,87,87,77,74,94,80,69,92,130

Sequence (90 aa):
MEFEFETRAVHSGEDPSTSKLQNRSIVYDSFDDELRVIDGNSKQKLEKCIASLEHAKYGLCYSSGMAAMTSISMLIEDGDHVVTFDSVYH

Radius of gyration: 18.11 Å; Cα contacts (8 Å, |Δi|>4): 45; chains: 1; bounding box: 40×40×47 Å